Protein AF-A0A849DFC6-F1 (afdb_monomer_lite)

Sequence (32 aa):
MKIIIVENELYLAQSIASKLNENGYETEIYSS

Structure (mmCIF, N/CA/C/O backbone):
data_AF-A0A849DFC6-F1
#
_entry.id   AF-A0A849DFC6-F1
#
loop_
_atom_site.group_PDB
_atom_site.id
_atom_site.type_symbol
_atom_site.label_atom_id
_atom_site.label_alt_id
_atom_site.label_comp_id
_atom_site.label_asym_id
_atom_site.label_entity_id
_atom_site.label_seq_id
_atom_site.pdbx_PDB_ins_code
_atom_site.Cartn_x
_atom_site.Cartn_y
_atom_site.Cartn_z
_atom_site.occupancy
_atom_site.B_iso_or_equiv
_atom_site.auth_seq_id
_atom_site.auth_comp_id
_atom_site.auth_asym_id
_atom_site.auth_atom_id
_atom_site.pdbx_PDB_model_num
ATOM 1 N N . MET A 1 1 ? -12.987 -4.749 -0.311 1.00 76.62 1 MET A N 1
ATOM 2 C CA . MET A 1 1 ? -12.522 -4.846 -1.714 1.00 76.62 1 MET A CA 1
ATOM 3 C C . MET A 1 1 ? -11.022 -4.643 -1.689 1.00 76.62 1 MET A C 1
ATOM 5 O O . MET A 1 1 ? -10.594 -3.696 -1.043 1.00 76.62 1 MET A O 1
ATOM 9 N N . LYS A 1 2 ? -10.251 -5.552 -2.291 1.00 87.62 2 LYS A N 1
ATOM 10 C CA . LYS A 1 2 ? -8.786 -5.550 -2.210 1.00 87.62 2 LYS A CA 1
ATOM 11 C C . LYS A 1 2 ? -8.193 -4.785 -3.396 1.00 87.62 2 LYS A C 1
ATOM 13 O O . LYS A 1 2 ? -8.581 -5.050 -4.532 1.00 87.62 2 LYS A O 1
ATOM 18 N N . ILE A 1 3 ? -7.306 -3.830 -3.127 1.00 95.19 3 ILE A N 1
ATOM 19 C CA . ILE A 1 3 ? -6.642 -2.978 -4.123 1.00 95.19 3 ILE A CA 1
ATOM 20 C C . ILE A 1 3 ? -5.192 -3.442 -4.274 1.00 95.19 3 ILE A C 1
ATOM 22 O O . ILE A 1 3 ? -4.492 -3.630 -3.283 1.00 95.19 3 ILE A O 1
ATOM 26 N N . ILE A 1 4 ? -4.740 -3.608 -5.515 1.00 96.06 4 ILE A N 1
ATOM 27 C CA . ILE A 1 4 ? -3.358 -3.984 -5.824 1.00 96.06 4 ILE A CA 1
ATOM 28 C C . ILE A 1 4 ? -2.625 -2.754 -6.353 1.00 96.06 4 ILE A C 1
ATOM 30 O O . ILE A 1 4 ? -3.097 -2.107 -7.288 1.00 96.06 4 ILE A O 1
ATOM 34 N N . ILE A 1 5 ? -1.477 -2.443 -5.757 1.00 96.06 5 ILE A N 1
ATOM 35 C CA . ILE A 1 5 ? -0.598 -1.346 -6.163 1.00 96.06 5 ILE A CA 1
ATOM 36 C C . ILE A 1 5 ? 0.616 -1.966 -6.854 1.00 96.06 5 ILE A C 1
ATOM 38 O O . ILE A 1 5 ? 1.410 -2.645 -6.207 1.00 96.06 5 ILE A O 1
ATOM 42 N N . VAL A 1 6 ? 0.741 -1.747 -8.164 1.00 95.75 6 VAL A N 1
ATOM 43 C CA . VAL A 1 6 ? 1.911 -2.154 -8.955 1.00 95.75 6 VAL A CA 1
ATOM 44 C C . VAL A 1 6 ? 2.713 -0.903 -9.260 1.00 95.75 6 VAL A C 1
ATOM 46 O O . VAL A 1 6 ? 2.306 -0.104 -10.100 1.00 95.75 6 VAL A O 1
ATOM 49 N N . GLU A 1 7 ? 3.813 -0.718 -8.541 1.00 95.88 7 GLU A N 1
ATOM 50 C CA . GLU A 1 7 ? 4.623 0.494 -8.630 1.00 95.88 7 GLU A CA 1
ATOM 51 C C . GLU A 1 7 ? 6.097 0.166 -8.364 1.00 95.88 7 GLU A C 1
ATOM 53 O O . GLU A 1 7 ? 6.419 -0.673 -7.521 1.00 95.88 7 GLU A O 1
ATOM 58 N N . ASN A 1 8 ? 6.9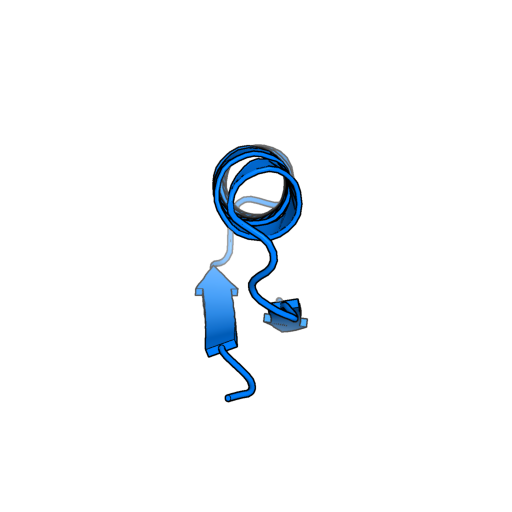96 0.809 -9.107 1.00 94.50 8 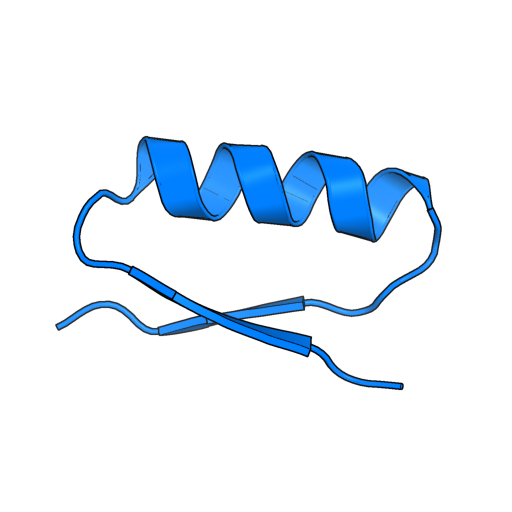ASN A N 1
ATOM 59 C CA . ASN A 1 8 ? 8.435 0.569 -9.019 1.00 94.50 8 ASN A CA 1
ATOM 60 C C . ASN A 1 8 ? 9.083 1.402 -7.902 1.00 94.50 8 ASN A C 1
ATOM 62 O O . ASN A 1 8 ? 10.101 1.013 -7.332 1.00 94.50 8 ASN A O 1
ATOM 66 N N . GLU A 1 9 ? 8.498 2.554 -7.572 1.00 96.44 9 GLU A N 1
ATOM 67 C CA . GLU A 1 9 ? 8.979 3.393 -6.479 1.00 96.44 9 GLU A CA 1
ATOM 68 C C . GLU A 1 9 ? 8.312 3.021 -5.142 1.00 96.44 9 GLU A C 1
ATOM 70 O O . GLU A 1 9 ? 7.136 3.302 -4.903 1.00 96.44 9 GLU A O 1
ATOM 75 N N . LEU A 1 10 ? 9.090 2.430 -4.226 1.00 93.06 10 LEU A N 1
ATOM 76 C CA . LEU A 1 10 ? 8.594 1.933 -2.935 1.00 93.06 10 LEU A CA 1
ATOM 77 C C . LEU A 1 10 ? 7.886 3.011 -2.099 1.00 93.06 10 LEU A C 1
ATOM 79 O O . LEU A 1 10 ? 6.820 2.756 -1.539 1.00 93.06 10 LEU A O 1
ATOM 83 N N . TYR A 1 11 ? 8.466 4.208 -2.001 1.00 95.81 11 TYR A N 1
ATOM 84 C CA . TYR A 1 11 ? 7.907 5.277 -1.168 1.00 95.81 11 TYR A CA 1
ATOM 85 C C . TYR A 1 11 ? 6.595 5.820 -1.733 1.00 95.81 11 TYR A C 1
ATOM 87 O O . TYR A 1 11 ? 5.669 6.103 -0.970 1.00 95.81 11 TYR A O 1
ATOM 95 N N . LEU A 1 12 ? 6.478 5.902 -3.060 1.00 96.00 12 LEU A N 1
ATOM 96 C CA . LEU A 1 12 ? 5.227 6.249 -3.722 1.00 96.00 12 LEU A CA 1
ATOM 97 C C . LEU A 1 12 ? 4.155 5.186 -3.456 1.00 96.00 12 LEU A C 1
ATOM 99 O O . LEU A 1 12 ? 3.049 5.525 -3.030 1.00 96.00 12 LEU A O 1
ATOM 103 N N . ALA A 1 13 ? 4.502 3.907 -3.622 1.00 96.88 13 ALA A N 1
ATOM 104 C CA . ALA A 1 13 ? 3.594 2.792 -3.366 1.00 96.88 13 ALA A CA 1
ATOM 105 C C . ALA A 1 13 ? 3.076 2.794 -1.917 1.00 96.88 13 ALA A C 1
ATOM 107 O O . ALA A 1 13 ? 1.877 2.650 -1.674 1.00 96.88 13 ALA A O 1
ATOM 108 N N . GLN A 1 14 ? 3.969 3.030 -0.952 1.00 95.81 14 GLN A N 1
ATOM 109 C CA . GLN A 1 14 ? 3.628 3.136 0.468 1.00 95.81 14 GLN A CA 1
ATOM 110 C C . GLN A 1 14 ? 2.765 4.365 0.779 1.00 95.81 14 GLN A C 1
ATOM 112 O O . GLN A 1 14 ? 1.824 4.260 1.564 1.00 95.81 14 GLN A O 1
ATOM 117 N N . SER A 1 15 ? 3.045 5.513 0.157 1.00 98.00 15 SER A N 1
ATOM 118 C CA . SER A 1 15 ? 2.256 6.740 0.328 1.00 98.00 15 SER A CA 1
ATOM 119 C C . SER A 1 15 ? 0.804 6.544 -0.126 1.00 98.00 15 SER A C 1
ATOM 121 O O . SER A 1 15 ? -0.139 6.863 0.605 1.00 98.00 15 SER A O 1
ATOM 123 N N . ILE A 1 16 ? 0.612 5.918 -1.293 1.00 96.81 16 ILE A N 1
ATOM 124 C CA . ILE A 1 16 ? -0.713 5.565 -1.821 1.00 96.81 16 ILE A CA 1
ATOM 125 C C . ILE A 1 16 ? -1.407 4.554 -0.897 1.00 96.81 16 ILE A C 1
ATOM 127 O O . ILE A 1 16 ? -2.565 4.758 -0.522 1.00 96.81 16 ILE A O 1
ATOM 131 N N . ALA A 1 17 ? -0.700 3.494 -0.489 1.00 97.06 17 ALA A N 1
ATOM 132 C CA . ALA A 1 17 ? -1.231 2.471 0.410 1.00 97.0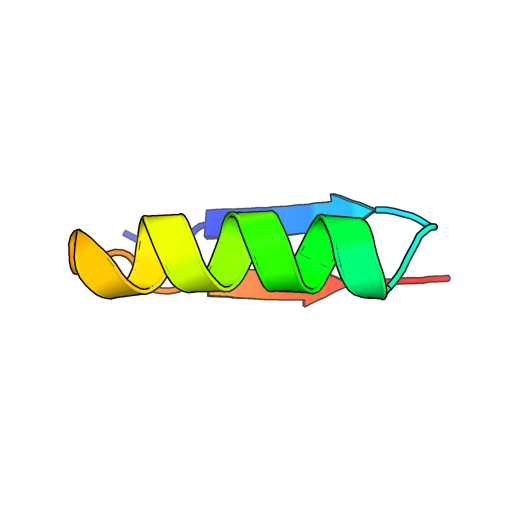6 17 ALA A CA 1
ATOM 133 C C . ALA A 1 17 ? -1.696 3.063 1.746 1.00 97.06 17 ALA A C 1
ATOM 135 O O . ALA A 1 17 ? -2.801 2.766 2.190 1.00 97.06 17 ALA A O 1
ATOM 136 N N . SER A 1 18 ? -0.910 3.958 2.354 1.00 97.56 18 SER A N 1
ATOM 137 C CA . SER A 1 18 ? -1.279 4.631 3.606 1.00 97.56 18 SER A CA 1
ATOM 138 C C . SER A 1 18 ? -2.586 5.403 3.457 1.00 97.56 18 SER A C 1
ATOM 140 O O . SER A 1 18 ? -3.491 5.251 4.277 1.00 97.56 18 SER A O 1
ATOM 142 N N . LYS A 1 19 ? -2.733 6.177 2.373 1.00 97.69 19 LYS A N 1
ATOM 143 C CA . LYS A 1 19 ? -3.951 6.957 2.131 1.00 97.69 19 LYS A CA 1
ATOM 144 C C . LYS A 1 19 ? -5.174 6.068 1.914 1.00 97.69 19 LYS A C 1
ATOM 146 O O . LYS A 1 19 ? -6.262 6.388 2.388 1.00 97.69 19 LYS A O 1
ATOM 151 N N . LEU A 1 20 ? -5.015 4.955 1.209 1.00 96.56 20 LEU A N 1
ATOM 152 C CA . LEU A 1 20 ? -6.091 3.993 0.980 1.00 96.56 20 LEU A CA 1
ATOM 153 C C . LEU A 1 20 ? -6.473 3.250 2.268 1.00 96.56 20 LEU A C 1
ATOM 155 O O . LEU A 1 20 ? -7.662 3.120 2.564 1.00 96.56 20 LEU A O 1
ATOM 159 N N . ASN A 1 21 ? -5.488 2.859 3.075 1.00 95.88 21 ASN A N 1
ATOM 160 C CA . ASN A 1 21 ? -5.706 2.202 4.361 1.00 95.88 21 ASN A CA 1
ATOM 161 C C . ASN A 1 21 ? -6.442 3.128 5.350 1.00 95.88 21 ASN A C 1
ATOM 163 O O . ASN A 1 21 ? -7.356 2.676 6.036 1.00 95.88 21 ASN A O 1
ATOM 167 N N . GLU A 1 22 ? -6.133 4.433 5.368 1.00 97.38 22 GLU A N 1
ATOM 168 C CA . GLU A 1 22 ? -6.883 5.447 6.140 1.00 97.38 22 GLU A CA 1
ATOM 169 C C . GLU A 1 22 ? -8.375 5.508 5.766 1.00 97.38 22 GLU A C 1
ATOM 171 O O . GLU A 1 22 ? -9.21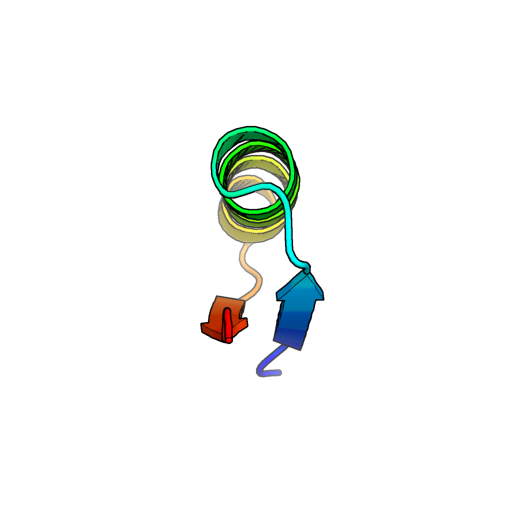0 5.857 6.597 1.00 97.38 22 GLU A O 1
ATOM 176 N N . ASN A 1 23 ? -8.720 5.161 4.524 1.00 95.56 23 ASN A N 1
ATOM 177 C CA . ASN A 1 23 ? -10.097 5.126 4.027 1.00 95.56 23 ASN A CA 1
ATOM 178 C C . ASN A 1 23 ? -10.742 3.730 4.149 1.00 95.56 23 ASN A C 1
ATOM 180 O O . ASN A 1 23 ? -11.828 3.504 3.617 1.00 95.56 23 ASN A O 1
ATOM 184 N N . GLY A 1 24 ? -10.089 2.791 4.845 1.00 96.19 24 GLY A N 1
ATOM 185 C CA . GLY A 1 24 ? -10.603 1.441 5.084 1.00 96.19 24 GLY A CA 1
ATOM 186 C C . GLY A 1 24 ? -10.471 0.489 3.893 1.00 96.19 24 GLY A C 1
ATOM 187 O O . GLY A 1 24 ? -11.115 -0.562 3.881 1.00 96.19 24 GLY A O 1
ATOM 188 N N . TYR A 1 25 ? -9.661 0.835 2.890 1.00 97.00 25 TYR A N 1
ATOM 189 C CA . TYR A 1 25 ? -9.337 -0.083 1.803 1.00 97.00 25 TYR A CA 1
ATOM 190 C C . TYR A 1 25 ? -8.187 -1.001 2.204 1.00 97.00 25 TYR A C 1
ATOM 192 O O . TYR A 1 25 ? -7.217 -0.570 2.816 1.00 97.00 25 TYR A O 1
ATOM 200 N N . GLU A 1 26 ? -8.281 -2.267 1.816 1.00 96.69 26 GLU A N 1
ATOM 201 C CA . GLU A 1 26 ? -7.178 -3.215 1.943 1.00 96.69 26 GLU A CA 1
ATOM 202 C C . GLU A 1 26 ? -6.270 -3.085 0.718 1.00 96.69 26 GLU A C 1
ATOM 204 O O . GLU A 1 26 ? -6.757 -3.124 -0.418 1.00 96.69 26 GLU A O 1
ATOM 209 N N . THR A 1 27 ? -4.964 -2.931 0.942 1.00 96.12 27 THR A N 1
ATOM 210 C CA . THR A 1 27 ? -3.971 -2.746 -0.121 1.00 96.12 27 THR A CA 1
ATOM 211 C C . THR A 1 27 ? -2.877 -3.808 -0.074 1.00 96.12 27 THR A C 1
ATOM 213 O O . THR A 1 27 ? -2.457 -4.242 0.996 1.00 96.12 27 THR A O 1
ATOM 216 N N . GLU A 1 28 ? -2.399 -4.218 -1.247 1.00 96.50 28 GLU A N 1
ATOM 217 C CA . GLU A 1 28 ? -1.218 -5.069 -1.412 1.00 96.50 28 GLU A CA 1
ATOM 218 C C . GLU A 1 28 ? -0.282 -4.433 -2.443 1.00 96.50 28 GLU A C 1
ATOM 220 O O . GLU A 1 28 ? -0.725 -4.041 -3.524 1.00 96.50 28 GLU A O 1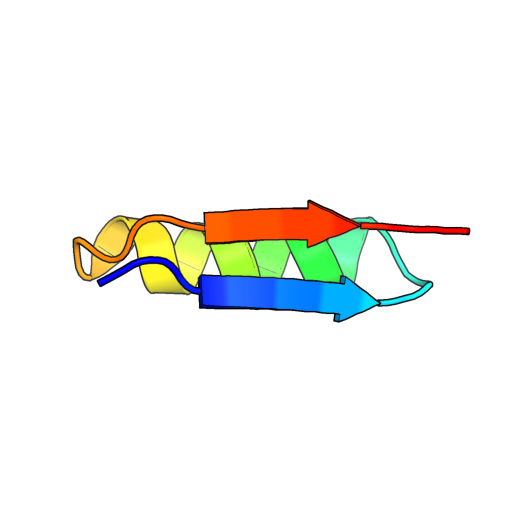
ATOM 225 N N . ILE A 1 29 ? 0.999 -4.296 -2.094 1.00 94.62 29 ILE A N 1
ATOM 226 C CA . ILE A 1 29 ? 2.016 -3.686 -2.956 1.00 94.62 29 ILE A CA 1
ATOM 227 C C . ILE A 1 29 ? 2.820 -4.796 -3.627 1.00 94.62 29 ILE A C 1
ATOM 229 O O . ILE A 1 29 ? 3.399 -5.640 -2.945 1.00 94.62 29 ILE A O 1
ATOM 233 N N . TYR A 1 30 ? 2.903 -4.740 -4.952 1.00 93.06 30 TYR A N 1
ATOM 234 C CA . TYR A 1 30 ? 3.850 -5.511 -5.745 1.00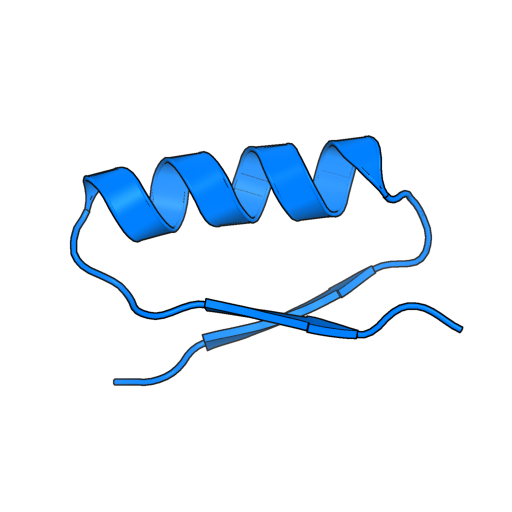 93.06 30 TYR A CA 1
ATOM 235 C C . TYR A 1 30 ? 4.861 -4.560 -6.381 1.00 93.06 30 TYR A C 1
ATOM 237 O O . TYR A 1 30 ? 4.490 -3.649 -7.121 1.00 93.06 30 TYR A O 1
ATOM 245 N N . SER A 1 31 ? 6.139 -4.811 -6.119 1.00 85.19 31 SER A N 1
ATOM 246 C CA . SER A 1 31 ? 7.262 -4.200 -6.828 1.00 85.19 31 SER A CA 1
ATOM 247 C C . SER A 1 31 ? 8.044 -5.290 -7.564 1.00 85.19 31 SER A C 1
ATOM 249 O O . SER A 1 31 ? 8.027 -6.451 -7.143 1.00 85.19 31 SER A O 1
ATOM 251 N N . SER A 1 32 ? 8.693 -4.930 -8.677 1.00 73.44 32 SER A N 1
ATOM 252 C CA . SER A 1 32 ? 9.668 -5.804 -9.357 1.00 73.44 32 SER A CA 1
ATOM 253 C C . SER A 1 32 ? 11.029 -5.781 -8.671 1.00 73.44 32 SER A C 1
ATOM 255 O O . SER A 1 32 ? 11.326 -4.772 -7.993 1.00 73.44 32 SER A O 1
#

pLDDT: mean 94.16, std 5.59, range [73.44, 98.0]

Foldseek 3Di:
DEEEAEDADPVVSVVVCVVCVVVVHHYDYDHD

Secondary structure (DSSP, 8-state):
-EEEEE-S-HHHHHHHHHHHHHTT-EEEEE--

Radius of gyration: 8.77 Å; chains: 1; bounding box: 22×13×16 Å